Protein AF-A0AAW8EST6-F1 (afdb_monomer_lite)

Sequence (167 aa):
MLELECRTDYVPTSAAAALGLEPVVRHHGAVAEPSEPADPKRVHAEWEGYSSPLRELVMLNALVAFVLELAMLVFVAWWALLLDVPWWARILIAFVLVGGLAVLWGTFASPRARVALPVFGIVVVKVIAFGAGALALWGVGGPVAAGVFAVVAAVSVAITTFVRARA

Organism: NCBI:txid284570

Foldseek 3Di:
DDDDPPPDPDDDPVVVVVPPDDPPPPPPPDPPPDPDPPDPVVCPPPCVPPDPVLVVVLVVLVVLLVVLLVLLLVLLLVLLCPDPDPNVSSVVSNCCLSVVLVVLCCQQVPPPNPDPDDPVVVVVSLLVSLVSSLVSCCSPVNNVVSVVSNVSSVVSSVSVVVVVVVD

InterPro domains:
  IPR021214 Protein of unknown function DUF2568 [PF10823] (63-154)

Secondary structure (DSSP, 8-state):
------------TTTTGGGT-------------------TT----GGGGS-HHHHHHHHHHHHHHHHHHHHHHHHHHHHHHHSSS-HHHHHHHHHHHHHHHHHHHHHHT-TT-SS---HHHHHHHHHHHHHHHHHHHHHHHHHHHHHHHHHHHHHHHHHHHHHHHH-

pLDDT: mean 72.7, std 16.5, range [39.12, 93.38]

Radius of gyration: 32.83 Å; chains: 1; bounding box: 89×36×72 Å

Structure (mmCIF, N/CA/C/O backbone):
data_AF-A0AAW8EST6-F1
#
_entry.id   AF-A0AAW8EST6-F1
#
loop_
_atom_site.group_PDB
_atom_site.id
_atom_site.type_symbol
_atom_site.label_atom_id
_atom_site.label_alt_id
_atom_site.label_comp_id
_atom_site.label_asym_id
_atom_site.label_entity_id
_atom_site.label_seq_id
_atom_site.pdbx_PDB_ins_code
_atom_site.Cartn_x
_atom_site.Cartn_y
_atom_site.Cartn_z
_atom_site.occupancy
_atom_site.B_iso_or_equiv
_atom_site.auth_seq_id
_atom_site.auth_comp_id
_atom_site.auth_asym_id
_atom_site.auth_atom_id
_atom_site.pdbx_PDB_model_num
ATOM 1 N N . MET A 1 1 ? 71.602 -14.963 -5.092 1.00 39.12 1 MET A N 1
ATOM 2 C CA . MET A 1 1 ? 72.717 -14.375 -5.857 1.00 39.12 1 MET A CA 1
ATOM 3 C C . MET A 1 1 ? 72.643 -14.991 -7.246 1.00 39.12 1 MET A C 1
ATOM 5 O O . MET A 1 1 ? 72.808 -16.197 -7.338 1.00 39.12 1 MET A O 1
ATOM 9 N N . LEU A 1 2 ? 72.330 -14.152 -8.242 1.00 40.53 2 LEU A N 1
ATOM 10 C CA . LEU A 1 2 ? 72.505 -14.332 -9.694 1.00 40.53 2 LEU A CA 1
ATOM 11 C C . LEU A 1 2 ? 71.514 -15.230 -10.464 1.00 40.53 2 LEU A C 1
ATOM 13 O O . LEU A 1 2 ? 71.739 -16.414 -10.692 1.00 40.53 2 LEU A O 1
ATOM 17 N N . GLU A 1 3 ? 70.404 -14.577 -10.830 1.00 44.72 3 GLU A N 1
ATOM 18 C CA . GLU A 1 3 ? 69.810 -14.476 -12.178 1.00 44.72 3 GLU A CA 1
ATOM 19 C C . GLU A 1 3 ? 70.530 -15.256 -13.299 1.00 44.72 3 GLU A C 1
ATOM 21 O O . GLU A 1 3 ? 71.707 -15.046 -13.589 1.00 44.72 3 GLU A O 1
ATOM 26 N N . LEU A 1 4 ? 69.775 -16.130 -13.967 1.00 42.91 4 LEU A N 1
ATOM 27 C CA . LEU A 1 4 ? 70.107 -16.694 -15.272 1.00 42.91 4 LEU A CA 1
ATOM 28 C C . LEU A 1 4 ? 69.570 -15.739 -16.348 1.00 42.91 4 LEU A C 1
ATOM 30 O O . LEU A 1 4 ? 68.440 -15.897 -16.809 1.00 42.91 4 LEU A O 1
ATOM 34 N N . GLU A 1 5 ? 70.370 -14.747 -16.744 1.00 51.03 5 GLU A N 1
ATOM 35 C CA . GLU A 1 5 ? 70.084 -13.919 -17.917 1.00 51.03 5 GLU A CA 1
ATOM 36 C C . GLU A 1 5 ? 70.041 -14.788 -19.186 1.00 51.03 5 GLU A C 1
ATOM 38 O O . GLU A 1 5 ? 71.058 -15.241 -19.720 1.00 51.03 5 GLU A O 1
ATOM 43 N N . CYS A 1 6 ? 68.826 -15.006 -19.686 1.00 43.00 6 CYS A N 1
ATOM 44 C CA . CYS A 1 6 ? 68.563 -15.527 -21.016 1.00 43.00 6 CYS A CA 1
ATOM 45 C C . CYS A 1 6 ? 68.964 -14.446 -22.031 1.00 43.00 6 CYS A C 1
ATOM 47 O O . CYS A 1 6 ? 68.243 -13.477 -22.263 1.00 43.00 6 CYS A O 1
ATOM 49 N N . ARG A 1 7 ? 70.170 -14.583 -22.589 1.00 46.28 7 ARG A N 1
ATOM 50 C CA . ARG A 1 7 ? 70.674 -13.757 -23.686 1.00 46.28 7 ARG A CA 1
ATOM 51 C C . ARG A 1 7 ? 69.845 -14.053 -24.938 1.00 46.28 7 ARG A C 1
ATOM 53 O O . ARG A 1 7 ? 70.083 -15.036 -25.629 1.00 46.28 7 ARG A O 1
ATOM 60 N N . THR A 1 8 ? 68.861 -13.205 -25.216 1.00 50.72 8 THR A N 1
ATOM 61 C CA . THR A 1 8 ? 68.165 -13.180 -26.502 1.00 50.72 8 THR A CA 1
ATOM 62 C C . THR A 1 8 ? 69.134 -12.638 -27.546 1.00 50.72 8 THR A C 1
ATOM 64 O O . THR A 1 8 ? 69.442 -11.445 -27.555 1.00 50.72 8 THR A O 1
ATOM 67 N N . ASP A 1 9 ? 69.650 -13.513 -28.405 1.00 45.56 9 ASP A N 1
ATOM 68 C CA . ASP A 1 9 ? 70.466 -13.118 -29.549 1.00 45.56 9 ASP A CA 1
ATOM 69 C C . ASP A 1 9 ? 69.598 -12.316 -30.532 1.00 45.56 9 ASP A C 1
ATOM 71 O O . ASP A 1 9 ? 68.829 -12.854 -31.329 1.00 45.56 9 ASP A O 1
ATOM 75 N N . TYR A 1 10 ? 69.693 -10.991 -30.444 1.00 50.72 10 TYR A N 1
ATOM 76 C CA . TYR A 1 10 ? 69.143 -10.075 -31.432 1.00 50.72 10 TYR A CA 1
ATOM 77 C C . TYR A 1 10 ? 69.982 -10.195 -32.707 1.00 50.72 10 TYR A C 1
ATOM 79 O O . TYR A 1 10 ? 71.092 -9.669 -32.777 1.00 50.72 10 TYR A O 1
ATOM 87 N N . VAL A 1 11 ? 69.471 -10.909 -33.712 1.00 53.75 11 VAL A N 1
ATOM 88 C CA . VAL A 1 11 ? 70.062 -10.937 -35.056 1.00 53.75 11 VAL A CA 1
ATOM 89 C C . VAL A 1 11 ? 69.635 -9.653 -35.777 1.00 53.75 11 VAL A C 1
ATOM 91 O O . VAL A 1 11 ? 68.450 -9.498 -36.075 1.00 53.75 11 VAL A O 1
ATOM 94 N N . PRO A 1 12 ? 70.547 -8.702 -36.054 1.00 47.53 12 PRO A N 1
ATOM 95 C CA . PRO A 1 12 ? 70.176 -7.458 -36.710 1.00 47.53 12 PRO A CA 1
ATOM 96 C C . PRO A 1 12 ? 69.781 -7.708 -38.173 1.00 47.53 12 PRO A C 1
ATOM 98 O O . PRO A 1 12 ? 70.466 -8.402 -38.926 1.00 47.53 12 PRO A O 1
ATOM 101 N N . THR A 1 13 ? 68.680 -7.077 -38.580 1.00 56.34 13 THR A N 1
ATOM 102 C CA . THR A 1 13 ? 68.003 -7.174 -39.887 1.00 56.34 13 THR A CA 1
ATOM 103 C C . THR A 1 13 ? 68.909 -6.927 -41.104 1.00 56.34 13 THR A C 1
ATOM 105 O O . THR A 1 13 ? 68.574 -7.328 -42.217 1.00 56.34 13 THR A O 1
ATOM 108 N N . SER A 1 14 ? 70.083 -6.316 -40.925 1.00 52.00 14 SER A N 1
ATOM 109 C CA . SER A 1 14 ? 71.043 -6.052 -42.003 1.00 52.00 14 SER A CA 1
ATOM 110 C C . SER A 1 14 ? 71.731 -7.309 -42.552 1.00 52.00 14 SER A C 1
ATOM 112 O O . SER A 1 14 ? 72.170 -7.294 -43.700 1.00 52.00 14 SER A O 1
ATOM 114 N N . ALA A 1 15 ? 71.793 -8.405 -41.787 1.00 50.06 15 ALA A N 1
ATOM 115 C CA . ALA A 1 15 ? 72.405 -9.658 -42.242 1.00 50.06 15 ALA A CA 1
ATOM 116 C C . ALA A 1 15 ? 71.480 -10.490 -43.156 1.00 50.06 15 ALA A C 1
ATOM 118 O O . ALA A 1 15 ? 71.961 -11.213 -44.027 1.00 50.06 15 ALA A O 1
ATOM 119 N N . ALA A 1 16 ? 70.156 -10.367 -43.000 1.00 50.31 16 ALA A N 1
ATOM 120 C CA . ALA A 1 16 ? 69.177 -11.150 -43.761 1.00 50.31 16 ALA A CA 1
ATOM 121 C C . ALA A 1 16 ? 69.064 -10.706 -45.233 1.00 50.31 16 ALA A C 1
ATOM 123 O O . ALA A 1 16 ? 68.872 -11.536 -46.118 1.00 50.31 16 ALA A O 1
ATOM 124 N N . ALA A 1 17 ? 69.253 -9.412 -45.514 1.00 53.09 17 ALA A N 1
ATOM 125 C CA . ALA A 1 17 ? 69.153 -8.862 -46.868 1.00 53.09 17 ALA A CA 1
ATOM 126 C C . ALA A 1 17 ? 70.300 -9.303 -47.803 1.00 53.09 17 ALA A C 1
ATOM 128 O O . ALA A 1 17 ? 70.118 -9.349 -49.016 1.00 53.09 17 ALA A O 1
ATOM 129 N N . ALA A 1 18 ? 71.469 -9.664 -47.259 1.00 53.94 18 ALA A N 1
ATOM 130 C CA . ALA A 1 18 ? 72.638 -10.053 -48.053 1.00 53.94 18 ALA A CA 1
ATOM 131 C C . ALA A 1 18 ? 72.542 -11.472 -48.653 1.00 53.94 18 ALA A C 1
ATOM 133 O O . ALA A 1 18 ? 73.296 -11.797 -49.566 1.00 53.94 18 ALA A O 1
ATOM 134 N N . LEU A 1 19 ? 71.629 -12.317 -48.156 1.00 56.19 19 LEU A N 1
ATOM 135 C CA . LEU A 1 19 ? 71.532 -13.735 -48.529 1.00 56.19 19 LEU A CA 1
ATOM 136 C C . LEU A 1 19 ? 70.414 -14.056 -49.534 1.00 56.19 19 LEU A C 1
ATOM 138 O O . LEU A 1 19 ? 70.216 -15.225 -49.852 1.00 56.19 19 LEU A O 1
ATOM 142 N N . GLY A 1 20 ? 69.689 -13.053 -50.048 1.00 52.72 20 GLY A N 1
ATOM 143 C CA . GLY A 1 20 ? 68.684 -13.249 -51.108 1.00 52.72 20 GLY A CA 1
ATOM 144 C C . GLY A 1 20 ? 67.539 -14.207 -50.748 1.00 52.72 20 GLY A C 1
ATOM 145 O O . GLY A 1 20 ? 66.881 -14.745 -51.635 1.00 52.72 20 GLY A O 1
ATOM 146 N N . LEU A 1 21 ? 67.312 -14.451 -49.456 1.00 52.97 21 LEU A N 1
ATOM 147 C CA . LEU A 1 21 ? 66.236 -15.300 -48.963 1.00 52.97 21 LEU A CA 1
ATOM 148 C C . LEU A 1 21 ? 64.968 -14.455 -48.828 1.00 52.97 21 LEU A C 1
ATOM 150 O O . LEU A 1 21 ? 64.819 -13.694 -47.873 1.00 52.97 21 LEU A O 1
ATOM 154 N N . GLU A 1 22 ? 64.060 -14.594 -49.791 1.00 49.31 22 GLU A N 1
ATOM 155 C CA . GLU A 1 22 ? 62.689 -14.092 -49.672 1.00 49.31 22 GLU A CA 1
ATOM 156 C C . GLU A 1 22 ? 62.063 -14.652 -48.379 1.00 49.31 22 GLU A C 1
ATOM 158 O O . GLU A 1 22 ? 62.107 -15.871 -48.154 1.00 49.31 22 GLU A O 1
ATOM 163 N N . PRO A 1 23 ? 61.473 -13.815 -47.507 1.00 49.09 23 PRO A N 1
ATOM 164 C CA . PRO A 1 23 ? 60.772 -14.317 -46.341 1.00 49.09 23 PRO A CA 1
ATOM 165 C C . PRO A 1 23 ? 59.536 -15.078 -46.822 1.00 49.09 23 PRO A C 1
ATOM 167 O O . PRO A 1 23 ? 58.566 -14.491 -47.298 1.00 49.09 23 PRO A O 1
ATOM 170 N N . VAL A 1 24 ? 59.561 -16.405 -46.687 1.00 52.84 24 VAL A N 1
ATOM 171 C CA . VAL A 1 24 ? 58.367 -17.242 -46.824 1.00 52.84 24 VAL A CA 1
ATOM 172 C C . VAL A 1 24 ? 57.376 -16.798 -45.751 1.00 52.84 24 VAL A C 1
ATOM 174 O O . VAL A 1 24 ? 57.449 -17.209 -44.592 1.00 52.84 24 VAL A O 1
ATOM 177 N N . VAL A 1 25 ? 56.440 -15.935 -46.142 1.00 54.75 25 VAL A N 1
ATOM 178 C CA . VAL A 1 25 ? 55.251 -15.616 -45.357 1.00 54.75 25 VAL A CA 1
ATOM 179 C C . VAL A 1 25 ? 54.397 -16.877 -45.352 1.00 54.75 25 VAL A C 1
ATOM 181 O O . VAL A 1 25 ? 53.618 -17.139 -46.268 1.00 54.75 25 VAL A O 1
ATOM 184 N N . ARG A 1 26 ? 54.568 -17.714 -44.326 1.00 48.72 26 ARG A N 1
ATOM 185 C CA . ARG A 1 26 ? 53.593 -18.764 -44.051 1.00 48.72 26 ARG A CA 1
ATOM 186 C C . ARG A 1 26 ? 52.312 -18.080 -43.595 1.00 48.72 26 ARG A C 1
ATOM 188 O O . ARG A 1 26 ? 52.232 -17.601 -42.467 1.00 48.72 26 ARG A O 1
ATOM 195 N N . HIS A 1 27 ? 51.296 -18.083 -44.450 1.00 42.62 27 HIS A N 1
ATOM 196 C CA . HIS A 1 27 ? 49.922 -17.933 -43.995 1.00 42.62 27 HIS A CA 1
ATOM 197 C C . HIS A 1 27 ? 49.600 -19.132 -43.099 1.00 42.62 27 HIS A C 1
ATOM 199 O O . HIS A 1 27 ? 49.233 -20.206 -43.575 1.00 42.62 27 HIS A O 1
ATOM 205 N N . HIS A 1 28 ? 49.808 -18.970 -41.791 1.00 49.91 28 HIS A N 1
ATOM 206 C CA . HIS A 1 28 ? 49.235 -19.867 -40.804 1.00 49.91 28 HIS A CA 1
ATOM 207 C C . HIS A 1 28 ? 47.720 -19.807 -40.982 1.00 49.91 28 HIS A C 1
ATOM 209 O O . HIS A 1 28 ? 47.095 -18.778 -40.734 1.00 49.91 28 HIS A O 1
ATOM 215 N N . GLY A 1 29 ? 47.159 -20.898 -41.508 1.00 43.12 29 GLY A N 1
ATOM 216 C CA . GLY A 1 29 ? 45.722 -21.085 -41.598 1.00 43.12 29 GLY A CA 1
ATOM 217 C C . GLY A 1 29 ? 45.087 -20.809 -40.243 1.00 43.12 29 GLY A C 1
ATOM 218 O O . GLY A 1 29 ? 45.671 -21.134 -39.209 1.00 43.12 29 GLY A O 1
ATOM 219 N N . ALA A 1 30 ? 43.917 -20.176 -40.280 1.00 49.44 30 ALA A N 1
ATOM 220 C CA . ALA A 1 30 ? 43.100 -19.862 -39.124 1.00 49.44 30 ALA A CA 1
ATOM 221 C C . ALA A 1 30 ? 42.835 -21.132 -38.302 1.00 49.44 30 ALA A C 1
ATOM 223 O O . ALA A 1 30 ? 41.900 -21.890 -38.558 1.00 49.44 30 ALA A O 1
ATOM 224 N N . VAL A 1 31 ? 43.690 -21.367 -37.313 1.00 51.59 31 VAL A N 1
ATOM 225 C CA . VAL A 1 31 ? 43.344 -22.163 -36.150 1.00 51.59 31 VAL A CA 1
ATOM 226 C C . VAL A 1 31 ? 42.329 -21.302 -35.418 1.00 51.59 31 VAL A C 1
ATOM 228 O O . VAL A 1 31 ? 42.655 -20.190 -35.011 1.00 51.59 31 VAL A O 1
ATOM 231 N N . ALA A 1 32 ? 41.085 -21.771 -35.335 1.00 53.66 32 ALA A N 1
ATOM 232 C CA . ALA A 1 32 ? 40.104 -21.178 -34.442 1.00 53.66 32 ALA A CA 1
ATOM 233 C C . ALA A 1 32 ? 40.741 -21.129 -33.050 1.00 53.66 32 ALA A C 1
ATOM 235 O O . ALA A 1 32 ? 41.006 -22.178 -32.456 1.00 53.66 32 ALA A O 1
ATOM 236 N N . GLU A 1 33 ? 41.072 -19.925 -32.585 1.00 56.91 33 GLU A N 1
ATOM 237 C CA . GLU A 1 33 ? 41.585 -19.743 -31.238 1.00 56.91 33 GLU A CA 1
ATOM 238 C C . GLU A 1 33 ? 40.571 -20.355 -30.262 1.00 56.91 33 GLU A C 1
ATOM 240 O O . GLU A 1 33 ? 39.366 -20.101 -30.389 1.00 56.91 33 GLU A O 1
ATOM 245 N N . PRO A 1 34 ? 41.009 -21.185 -29.300 1.00 54.88 34 PRO A N 1
ATOM 246 C CA . PRO A 1 34 ? 40.173 -21.524 -28.164 1.00 54.88 34 PRO A CA 1
ATOM 247 C C . PRO A 1 34 ? 39.736 -20.207 -27.529 1.00 54.88 34 PRO A C 1
ATOM 249 O O . PRO A 1 34 ? 40.591 -19.391 -27.194 1.00 54.88 34 PRO A O 1
ATOM 252 N N . SER A 1 35 ? 38.424 -19.997 -27.409 1.00 61.50 35 SER A N 1
ATOM 253 C CA . SER A 1 35 ? 37.829 -18.832 -26.755 1.00 61.50 35 SER A CA 1
ATOM 254 C C . SER A 1 35 ? 38.618 -18.490 -25.493 1.00 61.50 35 SER A C 1
ATOM 256 O O . SER A 1 35 ? 38.621 -19.282 -24.544 1.00 61.50 35 SER A O 1
ATOM 258 N N . GLU A 1 36 ? 39.316 -17.354 -25.525 1.00 66.88 36 GLU A N 1
ATOM 259 C CA . GLU A 1 36 ? 40.089 -16.806 -24.414 1.00 66.88 36 GLU A CA 1
ATOM 260 C C . GLU A 1 36 ? 39.255 -16.952 -23.128 1.00 66.88 36 GLU A C 1
ATOM 262 O O . GLU A 1 36 ? 38.081 -16.557 -23.129 1.00 66.88 36 GLU A O 1
ATOM 267 N N . PRO A 1 37 ? 39.770 -17.597 -22.061 1.00 61.19 37 PRO A N 1
ATOM 268 C CA . PRO A 1 37 ? 38.996 -17.785 -20.844 1.00 61.19 37 PRO A CA 1
ATOM 269 C C . PRO A 1 37 ? 38.595 -16.403 -20.343 1.00 61.19 37 PRO A C 1
ATOM 271 O O . PRO A 1 37 ? 39.469 -15.577 -20.086 1.00 61.19 37 PRO A O 1
ATOM 274 N N . ALA A 1 38 ? 37.280 -16.164 -20.278 1.00 61.97 38 ALA A N 1
ATOM 275 C CA . ALA A 1 38 ? 36.681 -14.891 -19.904 1.00 61.97 38 ALA A CA 1
ATOM 276 C C . ALA A 1 38 ? 37.474 -14.260 -18.757 1.00 61.97 38 ALA A C 1
ATOM 278 O O . ALA A 1 38 ? 37.492 -14.791 -17.645 1.00 61.97 38 ALA A O 1
ATOM 279 N N . ASP A 1 39 ? 38.179 -13.170 -19.062 1.00 62.56 39 ASP A N 1
ATOM 280 C CA . ASP A 1 39 ? 38.976 -12.450 -18.083 1.00 62.56 39 ASP A CA 1
ATOM 281 C C . ASP A 1 39 ? 38.055 -12.097 -16.899 1.00 62.56 39 ASP A C 1
ATOM 283 O O . ASP A 1 39 ? 37.067 -11.382 -17.087 1.00 62.56 39 ASP A O 1
ATOM 287 N N . PRO A 1 40 ? 38.325 -12.599 -15.679 1.00 58.28 40 PRO A N 1
ATOM 288 C CA . PRO A 1 40 ? 37.447 -12.397 -14.529 1.00 58.28 40 PRO A CA 1
ATOM 289 C C . PRO A 1 40 ? 37.343 -10.921 -14.120 1.00 58.28 40 PRO A C 1
ATOM 291 O O . PRO A 1 40 ? 36.462 -10.568 -13.339 1.00 58.28 40 PRO A O 1
ATOM 294 N N . LYS A 1 41 ? 38.217 -10.050 -14.646 1.00 55.00 41 LYS A N 1
ATOM 295 C CA . LYS A 1 41 ? 38.140 -8.593 -14.490 1.00 55.00 41 LYS A CA 1
ATOM 296 C C . LYS A 1 41 ? 37.336 -7.910 -15.598 1.00 55.00 41 LYS A C 1
ATOM 298 O O . LYS A 1 41 ? 36.851 -6.808 -15.378 1.00 55.00 41 LYS A O 1
ATOM 303 N N . ARG A 1 42 ? 37.097 -8.589 -16.725 1.00 52.25 42 ARG A N 1
ATOM 304 C CA . ARG A 1 42 ? 36.165 -8.183 -17.790 1.00 52.25 42 ARG A CA 1
ATOM 305 C C . ARG A 1 42 ? 34.702 -8.516 -17.484 1.00 52.25 42 ARG A C 1
ATOM 307 O O . ARG A 1 42 ? 33.861 -8.453 -18.373 1.00 52.25 42 ARG A O 1
ATOM 314 N N . VAL A 1 43 ? 34.354 -8.703 -16.210 1.00 54.91 43 VAL A N 1
ATOM 315 C CA . VAL A 1 43 ? 33.042 -8.268 -15.703 1.00 54.91 43 VAL A CA 1
ATOM 316 C C . VAL A 1 43 ? 33.107 -6.752 -15.486 1.00 54.91 43 VAL A C 1
ATOM 318 O O . VAL A 1 43 ? 32.822 -6.248 -14.400 1.00 54.91 43 VAL A O 1
ATOM 321 N N . HIS A 1 44 ? 33.525 -6.008 -16.516 1.00 56.72 44 HIS A N 1
ATOM 322 C CA . HIS A 1 44 ? 33.157 -4.607 -16.614 1.00 56.72 44 HIS A CA 1
ATOM 323 C C . HIS A 1 44 ? 31.652 -4.636 -16.745 1.00 56.72 44 HIS A C 1
ATOM 325 O O . HIS A 1 44 ? 31.091 -5.026 -17.767 1.00 56.72 44 HIS A O 1
ATOM 331 N N . ALA A 1 45 ? 31.041 -4.435 -15.587 1.00 59.44 45 ALA A N 1
ATOM 332 C CA . ALA A 1 45 ? 29.628 -4.432 -15.363 1.00 59.44 45 ALA A CA 1
ATOM 333 C C . ALA A 1 45 ? 28.970 -3.720 -16.542 1.00 59.44 45 ALA A C 1
ATOM 335 O O . ALA A 1 45 ? 29.207 -2.540 -16.754 1.00 59.44 45 ALA A O 1
ATOM 336 N N . GLU A 1 46 ? 28.115 -4.423 -17.273 1.00 56.25 46 GLU A N 1
ATOM 337 C CA . GLU A 1 46 ? 27.197 -3.871 -18.278 1.00 56.25 46 GLU A CA 1
ATOM 338 C C . GLU A 1 46 ? 26.497 -2.574 -17.790 1.00 56.25 46 GLU A C 1
ATOM 340 O O . GLU A 1 46 ? 26.128 -1.697 -18.568 1.00 56.25 46 GLU A O 1
ATOM 345 N N . TRP A 1 47 ? 26.423 -2.406 -16.465 1.00 53.66 47 TRP A N 1
ATOM 346 C CA . TRP A 1 47 ? 26.025 -1.217 -15.714 1.00 53.66 47 TRP A CA 1
ATOM 347 C C . TRP A 1 47 ? 26.888 0.048 -15.901 1.00 53.66 47 TRP A C 1
ATOM 349 O O . TRP A 1 47 ? 26.417 1.122 -15.537 1.00 53.66 47 TRP A O 1
ATOM 359 N N . GLU A 1 48 ? 28.104 -0.026 -16.453 1.00 60.22 48 GLU A N 1
ATOM 360 C CA . GLU A 1 48 ? 28.953 1.140 -16.772 1.00 60.22 48 GLU A CA 1
ATOM 361 C C . GLU A 1 48 ? 28.314 2.034 -17.857 1.00 60.22 48 GLU A C 1
ATOM 363 O O . GLU A 1 48 ? 28.631 3.219 -17.947 1.00 60.22 48 GLU A O 1
ATOM 368 N N . GLY A 1 49 ? 27.353 1.501 -18.628 1.00 57.88 49 GLY A N 1
ATOM 369 C CA . GLY A 1 49 ? 26.547 2.258 -19.592 1.00 57.88 49 GLY A CA 1
ATOM 370 C C . GLY A 1 49 ? 25.299 2.943 -19.013 1.00 57.88 49 GLY A C 1
ATOM 371 O O . GLY A 1 49 ? 24.666 3.739 -19.709 1.00 57.88 49 GLY A O 1
ATOM 372 N N . TYR A 1 50 ? 24.920 2.667 -17.757 1.00 61.25 50 TYR A N 1
ATOM 373 C CA . TYR A 1 50 ? 23.766 3.309 -17.124 1.00 61.25 50 TYR A CA 1
ATOM 374 C C . TYR A 1 50 ? 24.200 4.627 -16.480 1.00 61.25 50 TYR A C 1
ATOM 376 O O . TYR A 1 50 ? 25.082 4.656 -15.624 1.00 61.25 50 TYR A O 1
ATOM 384 N N . SER A 1 51 ? 23.582 5.740 -16.876 1.00 66.69 51 SER A N 1
ATOM 385 C CA . SER A 1 51 ? 23.940 7.049 -16.332 1.00 66.69 51 SER A CA 1
ATOM 386 C C . SER A 1 51 ? 23.699 7.087 -14.813 1.00 66.69 51 SER A C 1
ATOM 388 O O . SER A 1 51 ? 22.612 6.755 -14.332 1.00 66.69 51 SER A O 1
ATOM 390 N N . SER A 1 52 ? 24.708 7.519 -14.044 1.00 72.44 52 SER A N 1
ATOM 391 C CA . SER A 1 52 ? 24.632 7.737 -12.587 1.00 72.44 52 SER A CA 1
ATOM 392 C C . SER A 1 52 ? 23.313 8.366 -12.101 1.00 72.44 52 SER A C 1
ATOM 394 O O . SER A 1 52 ? 22.741 7.833 -11.147 1.00 72.44 52 SER A O 1
ATOM 396 N N . PRO A 1 53 ? 22.747 9.402 -12.765 1.00 78.12 53 PRO A N 1
ATOM 397 C CA . PRO A 1 53 ? 21.471 9.980 -12.338 1.00 78.12 53 PRO A CA 1
ATOM 398 C C . PRO A 1 53 ? 20.287 9.005 -12.394 1.00 78.12 53 PRO A C 1
ATOM 400 O O . PRO A 1 53 ? 19.449 9.008 -11.495 1.00 78.12 53 PRO A O 1
ATOM 403 N N . LEU A 1 54 ? 20.194 8.133 -13.404 1.00 77.94 54 LEU A N 1
ATOM 404 C CA . LEU A 1 54 ? 19.101 7.161 -13.471 1.00 77.94 54 LEU A CA 1
ATOM 405 C C . LEU A 1 54 ? 19.219 6.107 -12.360 1.00 77.94 54 LEU A C 1
ATOM 407 O O . LEU A 1 54 ? 18.202 5.625 -11.857 1.00 77.94 54 LEU A O 1
ATOM 411 N N . ARG A 1 55 ? 20.444 5.740 -11.960 1.00 79.75 55 ARG A N 1
ATOM 412 C CA . ARG A 1 55 ? 20.683 4.758 -10.889 1.00 79.75 55 ARG A CA 1
ATOM 413 C C . ARG A 1 55 ? 20.213 5.292 -9.542 1.00 79.75 55 ARG A C 1
ATOM 415 O O . ARG A 1 55 ? 19.531 4.584 -8.802 1.00 79.75 55 ARG A O 1
ATOM 422 N N . GLU A 1 56 ? 20.541 6.546 -9.256 1.00 85.50 56 GLU A N 1
ATOM 423 C CA . GLU A 1 56 ? 20.123 7.242 -8.038 1.00 85.50 56 GLU A CA 1
ATOM 424 C C . GLU A 1 56 ? 18.600 7.376 -7.960 1.00 85.50 56 GLU A C 1
ATOM 426 O O . GLU A 1 56 ? 18.009 7.052 -6.929 1.00 85.50 56 GLU A O 1
ATOM 431 N N . LEU A 1 57 ? 17.947 7.754 -9.066 1.00 86.12 57 LEU A N 1
ATOM 432 C CA . LEU A 1 57 ? 16.486 7.847 -9.142 1.00 86.12 57 LEU A CA 1
ATOM 433 C C . LEU A 1 57 ? 15.800 6.503 -8.874 1.00 86.12 57 LEU A C 1
ATOM 435 O O . LEU A 1 57 ? 14.826 6.450 -8.124 1.00 86.12 57 LEU A O 1
ATOM 439 N N . VAL A 1 58 ? 16.305 5.410 -9.455 1.00 83.38 58 VAL A N 1
ATOM 440 C CA . VAL A 1 58 ? 15.752 4.064 -9.235 1.00 83.38 58 VAL A CA 1
ATOM 441 C C . VAL A 1 58 ? 15.918 3.631 -7.780 1.00 83.38 58 VAL A C 1
ATOM 443 O O . VAL A 1 58 ? 14.964 3.124 -7.191 1.00 83.38 58 VAL A O 1
ATOM 446 N N . MET A 1 59 ? 17.089 3.858 -7.178 1.00 84.69 59 MET A N 1
ATOM 447 C CA . MET A 1 59 ? 17.326 3.539 -5.766 1.00 84.69 59 MET A CA 1
ATOM 448 C C . MET A 1 59 ? 16.426 4.357 -4.835 1.00 84.69 59 MET A C 1
ATOM 450 O O . MET A 1 59 ? 15.818 3.797 -3.922 1.00 84.69 59 MET A O 1
ATOM 454 N N . LEU A 1 60 ? 16.295 5.663 -5.081 1.00 87.56 60 LEU A N 1
ATOM 455 C CA . LEU A 1 60 ? 15.431 6.532 -4.288 1.00 87.56 60 LEU A CA 1
ATOM 456 C C . LEU A 1 60 ? 13.963 6.122 -4.423 1.00 87.56 60 LEU A C 1
ATOM 458 O O . LEU A 1 60 ? 13.256 6.018 -3.424 1.00 87.56 60 LEU A O 1
ATOM 462 N N . ASN A 1 61 ? 13.508 5.828 -5.641 1.00 89.31 61 ASN A N 1
ATOM 463 C CA . ASN A 1 61 ? 12.147 5.365 -5.864 1.00 89.31 61 ASN A CA 1
ATOM 464 C C . ASN A 1 61 ? 11.881 4.009 -5.196 1.00 89.31 61 ASN A C 1
ATOM 466 O O . ASN A 1 61 ? 10.801 3.810 -4.649 1.00 89.31 61 ASN A O 1
ATOM 470 N N . ALA A 1 62 ? 12.853 3.094 -5.194 1.00 86.06 62 ALA A N 1
ATOM 471 C CA . ALA A 1 62 ? 12.734 1.826 -4.482 1.00 86.06 62 ALA A CA 1
ATOM 472 C C . ALA A 1 62 ? 12.588 2.037 -2.966 1.00 86.06 62 ALA A C 1
ATOM 474 O O . ALA A 1 62 ? 11.748 1.395 -2.338 1.00 86.06 62 ALA A O 1
ATOM 475 N N . LEU A 1 63 ? 13.343 2.978 -2.388 1.00 87.31 63 LEU A N 1
ATOM 476 C CA . LEU A 1 63 ? 13.198 3.350 -0.981 1.00 87.31 63 LEU A CA 1
ATOM 477 C C . LEU A 1 63 ? 11.814 3.951 -0.694 1.00 87.31 63 LEU A C 1
ATOM 479 O O . LEU A 1 63 ? 11.161 3.554 0.267 1.00 87.31 63 LEU A O 1
ATOM 483 N N . VAL A 1 64 ? 11.341 4.869 -1.541 1.00 86.94 64 VAL A N 1
ATOM 484 C CA . VAL A 1 64 ? 10.002 5.471 -1.419 1.00 86.94 64 VAL A CA 1
ATOM 485 C C . VAL A 1 64 ? 8.912 4.403 -1.514 1.00 86.94 64 VAL A C 1
ATOM 487 O O . VAL A 1 64 ? 8.008 4.379 -0.680 1.00 86.94 64 VAL A O 1
ATOM 490 N N . ALA A 1 65 ? 9.015 3.490 -2.481 1.00 87.00 65 ALA A N 1
ATOM 491 C CA . ALA A 1 65 ? 8.085 2.378 -2.643 1.00 87.00 65 ALA A CA 1
ATOM 492 C C . ALA A 1 65 ? 8.037 1.501 -1.385 1.00 87.00 65 ALA A C 1
ATOM 494 O O . ALA A 1 65 ? 6.951 1.168 -0.919 1.00 87.00 65 ALA A O 1
ATOM 495 N N . PHE A 1 66 ? 9.196 1.190 -0.805 1.00 84.94 66 PHE A N 1
ATOM 496 C CA . PHE A 1 66 ? 9.287 0.408 0.424 1.00 84.94 66 PHE A CA 1
ATOM 497 C C . PHE A 1 66 ? 8.641 1.120 1.621 1.00 84.94 66 PHE A C 1
ATOM 499 O O . PHE A 1 66 ? 7.880 0.520 2.378 1.00 84.94 66 PHE A O 1
ATOM 506 N 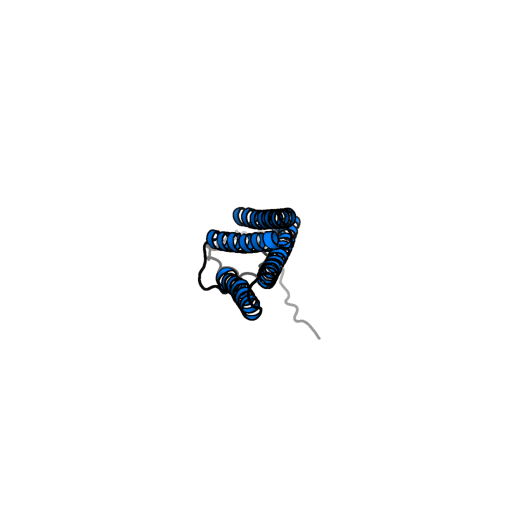N . VAL A 1 67 ? 8.887 2.424 1.779 1.00 89.38 67 VAL A N 1
ATOM 507 C CA . VAL A 1 67 ? 8.255 3.224 2.841 1.00 89.38 67 VAL A CA 1
ATOM 508 C C . VAL A 1 67 ? 6.737 3.260 2.673 1.00 89.38 67 VAL A C 1
ATOM 510 O O . VAL A 1 67 ? 6.014 3.106 3.655 1.00 89.38 67 VAL A O 1
ATOM 513 N N . LEU A 1 68 ? 6.237 3.414 1.444 1.00 88.62 68 LEU A N 1
ATOM 514 C CA . LEU A 1 68 ? 4.803 3.361 1.159 1.00 88.62 68 LEU A CA 1
ATOM 515 C C . LEU A 1 68 ? 4.195 1.996 1.495 1.00 88.62 68 LEU A C 1
ATOM 517 O O . LEU A 1 68 ? 3.078 1.938 2.003 1.00 88.62 68 LEU A O 1
ATOM 521 N N . GLU A 1 69 ? 4.910 0.904 1.227 1.00 87.50 69 GLU A N 1
ATOM 522 C CA . GLU A 1 69 ? 4.468 -0.456 1.556 1.00 87.50 69 GLU A CA 1
ATOM 523 C C . GLU A 1 69 ? 4.390 -0.674 3.071 1.00 87.50 69 GLU A C 1
ATOM 525 O O . GLU A 1 69 ? 3.415 -1.242 3.562 1.00 87.50 69 GLU A O 1
ATOM 530 N N . LEU A 1 70 ? 5.358 -0.163 3.838 1.00 87.12 70 LEU A N 1
ATOM 531 C CA . LEU A 1 70 ? 5.290 -0.19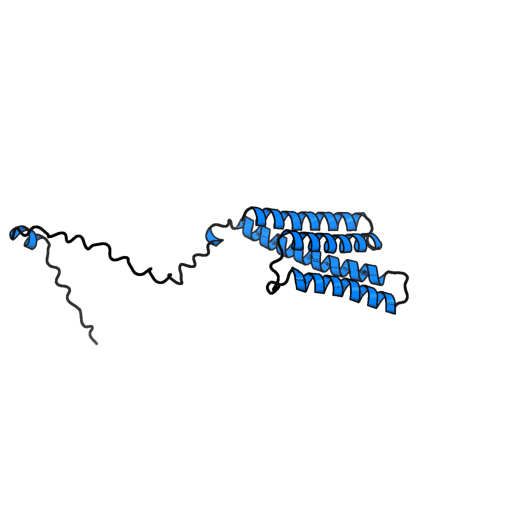2 5.301 1.00 87.12 70 LEU A CA 1
ATOM 532 C C . LEU A 1 70 ? 4.157 0.688 5.838 1.00 87.12 70 LEU A C 1
ATOM 534 O O . LEU A 1 70 ? 3.385 0.250 6.691 1.00 87.12 70 LEU A O 1
ATOM 538 N N . ALA A 1 71 ? 4.024 1.911 5.321 1.00 86.94 71 ALA A N 1
ATOM 539 C CA . ALA A 1 71 ? 2.972 2.841 5.717 1.00 86.94 71 ALA A CA 1
ATOM 540 C C . ALA A 1 71 ? 1.578 2.249 5.467 1.00 86.94 71 ALA A C 1
ATOM 542 O O . ALA A 1 71 ? 0.711 2.317 6.333 1.00 86.94 71 ALA A O 1
ATOM 543 N N . MET A 1 72 ? 1.388 1.584 4.326 1.00 87.94 72 MET A N 1
ATOM 544 C CA . MET A 1 72 ? 0.166 0.855 3.995 1.00 87.94 72 MET A CA 1
ATOM 545 C C . MET A 1 72 ? -0.200 -0.176 5.069 1.00 87.94 72 MET A C 1
ATOM 547 O O . MET A 1 72 ? -1.341 -0.192 5.525 1.00 87.94 72 MET A O 1
ATOM 551 N N . LEU A 1 73 ? 0.746 -1.027 5.487 1.00 88.44 73 LEU A N 1
ATOM 552 C CA . LEU A 1 73 ? 0.493 -2.041 6.519 1.00 88.44 73 LEU A CA 1
ATOM 553 C C . LEU A 1 73 ? 0.080 -1.397 7.844 1.00 88.44 73 LEU A C 1
ATOM 555 O O . LEU A 1 73 ? -0.855 -1.867 8.493 1.00 88.44 73 LEU A O 1
ATOM 559 N N . VAL A 1 74 ? 0.738 -0.294 8.212 1.00 89.31 74 VAL A N 1
ATOM 560 C CA . VAL A 1 74 ? 0.390 0.488 9.402 1.00 89.31 74 VAL A CA 1
ATOM 561 C C . VAL A 1 74 ? -1.026 1.047 9.287 1.00 89.31 74 VAL A C 1
ATOM 563 O O . VAL A 1 74 ? -1.801 0.896 10.225 1.00 89.31 74 VAL A O 1
ATOM 566 N N . PHE A 1 75 ? -1.402 1.635 8.149 1.00 88.19 75 PHE A N 1
ATOM 567 C CA . PHE A 1 75 ? -2.741 2.201 7.954 1.00 88.19 75 PHE A CA 1
ATOM 568 C C . PHE A 1 75 ? -3.831 1.136 8.025 1.00 88.19 75 PHE A C 1
ATOM 570 O O . PHE A 1 75 ? -4.842 1.347 8.691 1.00 88.19 75 PHE A O 1
ATOM 577 N N . VAL A 1 76 ? -3.611 -0.022 7.400 1.00 88.19 76 VAL A N 1
ATOM 578 C CA . VAL A 1 76 ? -4.545 -1.154 7.444 1.00 88.19 76 VAL A CA 1
ATOM 579 C C . VAL A 1 76 ? -4.712 -1.678 8.871 1.00 88.19 76 VAL A C 1
ATOM 581 O O . VAL A 1 76 ? -5.843 -1.860 9.324 1.00 88.19 76 VAL A O 1
ATOM 584 N N . ALA A 1 77 ? -3.613 -1.875 9.605 1.00 88.88 77 ALA A N 1
ATOM 585 C CA . ALA A 1 77 ? -3.664 -2.301 11.002 1.00 88.88 77 ALA A CA 1
ATOM 586 C C . ALA A 1 77 ? -4.382 -1.267 11.881 1.00 88.88 77 ALA A C 1
ATOM 588 O O . ALA A 1 77 ? -5.251 -1.613 12.676 1.00 88.88 77 ALA A O 1
ATOM 589 N N . TRP A 1 78 ? -4.046 0.010 11.706 1.00 90.31 78 TRP A N 1
ATOM 590 C CA . TRP A 1 78 ? -4.612 1.119 12.463 1.00 90.31 78 TRP A CA 1
ATOM 591 C C . TRP A 1 78 ? -6.120 1.260 12.233 1.00 90.31 78 TRP A C 1
ATOM 593 O O . TRP A 1 78 ? -6.884 1.351 13.192 1.00 90.31 78 TRP A O 1
ATOM 603 N N . TRP A 1 79 ? -6.567 1.184 10.976 1.00 91.81 79 TRP A N 1
ATOM 604 C CA . TRP A 1 79 ? -7.988 1.179 10.630 1.00 91.81 79 TRP A CA 1
ATOM 605 C C . TRP A 1 79 ? -8.720 -0.026 11.232 1.00 91.81 79 TRP A C 1
ATOM 607 O O . TRP A 1 79 ? -9.777 0.144 11.836 1.00 91.81 79 TRP A O 1
ATOM 617 N N . ALA A 1 80 ? -8.138 -1.229 11.160 1.00 87.88 80 ALA A N 1
ATOM 618 C CA . ALA A 1 80 ? -8.731 -2.432 11.748 1.00 87.88 80 ALA A CA 1
ATOM 619 C C . ALA A 1 80 ? -8.904 -2.334 13.276 1.00 87.88 80 ALA A C 1
ATOM 621 O O . ALA A 1 80 ? -9.895 -2.819 13.823 1.00 87.88 80 ALA A O 1
ATOM 622 N N . LEU A 1 81 ? -7.969 -1.678 13.972 1.00 88.75 81 LEU A N 1
ATOM 623 C CA . LEU A 1 81 ? -8.039 -1.456 15.421 1.00 88.75 81 LEU A CA 1
ATOM 624 C C . LEU A 1 81 ? -9.068 -0.390 15.833 1.00 88.75 81 LEU A C 1
ATOM 626 O O . LEU A 1 81 ? -9.505 -0.377 16.988 1.00 88.75 81 LEU A O 1
ATOM 630 N N . LEU A 1 82 ? -9.478 0.475 14.904 1.00 89.69 82 LEU A N 1
ATOM 631 C CA . LEU A 1 82 ? -10.497 1.505 15.119 1.00 89.69 82 LEU A CA 1
ATOM 632 C C . LEU A 1 82 ? -11.925 1.031 14.827 1.00 89.69 82 LEU A C 1
ATOM 634 O O . LEU A 1 82 ? -12.871 1.741 15.160 1.00 89.69 82 LEU A O 1
ATOM 638 N N . LEU A 1 83 ? -12.098 -0.155 14.240 1.00 88.38 83 LEU A N 1
ATOM 639 C CA . LEU A 1 83 ? -13.418 -0.722 13.963 1.00 88.38 83 LEU A CA 1
ATOM 640 C C . LEU A 1 83 ? -14.244 -0.894 15.244 1.00 88.38 83 LEU A C 1
ATOM 642 O O . LEU A 1 83 ? -13.741 -1.381 16.259 1.00 88.38 83 LEU A O 1
ATOM 646 N N . ASP A 1 84 ? -15.540 -0.584 15.171 1.00 88.62 84 ASP A N 1
ATOM 647 C CA . ASP A 1 84 ? -16.481 -0.733 16.288 1.00 88.62 84 ASP A CA 1
ATOM 648 C C . ASP A 1 84 ? -16.979 -2.182 16.443 1.00 88.62 84 ASP A C 1
ATOM 650 O O . ASP A 1 84 ? -18.152 -2.517 16.315 1.00 88.62 84 ASP A O 1
ATOM 654 N N . VAL A 1 85 ? -16.026 -3.085 16.649 1.00 91.00 85 VAL A N 1
ATOM 655 C CA . VAL A 1 85 ? -16.231 -4.522 16.871 1.00 91.00 85 VAL A CA 1
ATOM 656 C C . VAL A 1 85 ? -15.589 -4.910 18.208 1.00 91.00 85 VAL A C 1
ATOM 658 O O . VAL A 1 85 ? -14.783 -4.135 18.737 1.00 91.00 85 VAL A O 1
ATOM 661 N N . PRO A 1 86 ? -15.904 -6.069 18.812 1.00 92.56 86 PRO A N 1
ATOM 662 C CA . PRO A 1 86 ? -15.266 -6.460 20.066 1.00 92.56 86 PRO A CA 1
ATOM 663 C C . PRO A 1 86 ? -13.740 -6.564 19.919 1.00 92.56 86 PRO A C 1
ATOM 665 O O . PRO A 1 86 ? -13.223 -6.915 18.859 1.00 92.56 86 PRO A O 1
ATOM 668 N N . TRP A 1 87 ? -13.007 -6.268 20.997 1.00 91.00 87 TRP A N 1
ATOM 669 C CA . TRP A 1 87 ? -11.545 -6.103 20.980 1.00 91.00 87 TRP A CA 1
ATOM 670 C C . TRP A 1 87 ? -10.786 -7.294 20.367 1.00 91.00 87 TRP A C 1
ATOM 672 O O . TRP A 1 87 ? -9.832 -7.101 19.617 1.00 91.00 87 TRP A O 1
ATOM 682 N N . TRP A 1 88 ? -11.238 -8.524 20.629 1.00 92.44 88 TRP A N 1
ATOM 683 C CA . TRP A 1 88 ? -10.633 -9.741 20.086 1.00 92.44 88 TRP A CA 1
ATOM 684 C C . TRP A 1 88 ? -10.805 -9.826 18.564 1.00 92.44 88 TRP A C 1
ATOM 686 O O . TRP A 1 88 ? -9.878 -10.216 17.857 1.00 92.44 88 TRP A O 1
ATOM 696 N N . ALA A 1 89 ? -11.958 -9.393 18.043 1.00 90.19 89 ALA A N 1
ATOM 697 C CA . ALA A 1 89 ? -12.224 -9.359 16.611 1.00 90.19 89 ALA A CA 1
ATOM 698 C C . ALA A 1 89 ? -11.354 -8.306 15.912 1.00 90.19 89 ALA A C 1
ATOM 700 O O . ALA A 1 89 ? -10.841 -8.580 14.832 1.00 90.19 89 ALA A O 1
ATOM 701 N N . ARG A 1 90 ? -11.104 -7.149 16.544 1.00 90.12 90 ARG A N 1
ATOM 702 C CA . ARG A 1 90 ? -10.189 -6.118 16.009 1.00 90.12 90 ARG A CA 1
ATOM 703 C C . ARG A 1 90 ? -8.790 -6.676 15.771 1.00 90.12 90 ARG A C 1
ATOM 705 O O . ARG A 1 90 ? -8.224 -6.492 14.697 1.00 90.12 90 ARG A O 1
ATOM 712 N N . ILE A 1 91 ? -8.257 -7.396 16.761 1.00 91.44 91 ILE A N 1
ATOM 713 C CA . ILE A 1 91 ? -6.930 -8.016 16.672 1.00 91.44 91 ILE A CA 1
ATOM 714 C C . ILE A 1 91 ? -6.912 -9.072 15.569 1.00 91.44 91 ILE A C 1
ATOM 716 O O . ILE A 1 91 ? -6.001 -9.061 14.748 1.00 91.44 91 ILE A O 1
ATOM 720 N N . LEU A 1 92 ? -7.923 -9.946 15.508 1.00 93.38 92 LEU A N 1
ATOM 721 C CA . LEU A 1 92 ? -8.013 -10.963 14.457 1.00 93.38 92 LEU A CA 1
ATOM 722 C C . LEU A 1 92 ? -8.082 -10.340 13.058 1.00 93.38 92 LEU A C 1
ATOM 724 O O . LEU A 1 92 ? -7.349 -10.772 12.174 1.00 93.38 92 LEU A O 1
ATOM 728 N N . ILE A 1 93 ? -8.903 -9.307 12.857 1.00 90.00 93 ILE A N 1
ATOM 729 C CA . ILE A 1 93 ? -9.019 -8.604 11.571 1.00 90.00 93 ILE A CA 1
ATOM 730 C C . ILE A 1 93 ? -7.684 -7.959 11.195 1.00 90.00 93 ILE A C 1
ATOM 732 O O . ILE A 1 93 ? -7.224 -8.137 10.068 1.00 90.00 93 ILE A O 1
ATOM 736 N N . ALA A 1 94 ? -7.030 -7.266 12.131 1.00 89.50 94 ALA A N 1
ATOM 737 C CA . ALA A 1 94 ? -5.718 -6.672 11.892 1.00 89.50 94 ALA A CA 1
ATOM 738 C C . ALA A 1 94 ? -4.690 -7.742 11.493 1.00 89.50 94 ALA A C 1
ATOM 740 O O . ALA A 1 94 ? -3.977 -7.572 10.506 1.00 89.50 94 ALA A O 1
ATOM 741 N N . PHE A 1 95 ? -4.660 -8.875 12.199 1.00 92.25 95 PHE A N 1
ATOM 742 C CA . PHE A 1 95 ? -3.735 -9.971 11.914 1.00 92.25 95 PHE A CA 1
ATOM 743 C C . PHE A 1 95 ? -4.001 -10.623 10.555 1.00 92.25 95 PHE A C 1
ATOM 745 O O . PHE A 1 95 ? -3.062 -10.906 9.817 1.00 92.25 95 PHE A O 1
ATOM 752 N N . VAL A 1 96 ? -5.271 -10.834 10.199 1.00 90.94 96 VAL A N 1
ATOM 753 C CA . VAL A 1 96 ? -5.669 -11.420 8.912 1.00 90.94 96 VAL A CA 1
ATOM 754 C C . VAL A 1 96 ? -5.356 -10.473 7.758 1.00 90.94 96 VAL A C 1
ATOM 756 O O . VAL A 1 96 ? -4.817 -10.918 6.749 1.00 90.94 96 VAL A O 1
ATOM 759 N N . LEU A 1 97 ? -5.641 -9.175 7.891 1.00 88.62 97 LEU A N 1
ATOM 760 C CA . LEU A 1 97 ? -5.366 -8.197 6.838 1.00 88.62 97 LEU A CA 1
ATOM 761 C C . LEU A 1 97 ? -3.861 -7.977 6.647 1.00 88.62 97 LEU A C 1
ATOM 763 O O . LEU A 1 97 ? -3.365 -8.087 5.527 1.00 88.62 97 LEU A O 1
ATOM 767 N N . VAL A 1 98 ? -3.121 -7.717 7.729 1.00 89.31 98 VAL A N 1
ATOM 768 C CA . VAL A 1 98 ? -1.663 -7.508 7.683 1.00 89.31 98 VAL A CA 1
ATOM 769 C C . VAL A 1 98 ? -0.951 -8.788 7.262 1.00 89.31 98 VAL A C 1
ATOM 771 O O . VAL A 1 98 ? -0.103 -8.755 6.374 1.00 89.31 98 VAL A O 1
ATOM 774 N N . GLY A 1 99 ? -1.314 -9.923 7.861 1.00 88.38 99 GLY A N 1
ATOM 775 C CA . GLY A 1 99 ? -0.758 -11.229 7.524 1.00 88.38 99 GLY A CA 1
ATOM 776 C C . GLY A 1 99 ? -1.077 -11.632 6.088 1.00 88.38 99 GLY A C 1
ATOM 777 O O . GLY A 1 99 ? -0.188 -12.082 5.374 1.00 88.38 99 GLY A O 1
ATOM 778 N N . GLY A 1 100 ? -2.307 -11.400 5.626 1.00 86.12 100 GLY A N 1
ATOM 779 C CA . GLY A 1 100 ? -2.720 -11.641 4.245 1.00 86.12 100 GLY A CA 1
ATOM 780 C C . GLY A 1 100 ? -1.914 -10.811 3.250 1.00 86.12 100 GLY A C 1
ATOM 781 O O . GLY A 1 100 ? -1.384 -11.365 2.289 1.00 86.12 100 GLY A O 1
ATOM 782 N N . LEU A 1 101 ? -1.738 -9.511 3.512 1.00 84.94 101 LEU A N 1
ATOM 783 C CA . LEU A 1 101 ? -0.878 -8.647 2.702 1.00 84.94 101 LEU A CA 1
ATOM 784 C C . LEU A 1 101 ? 0.582 -9.108 2.735 1.00 84.94 101 LEU A C 1
ATOM 786 O O . LEU A 1 101 ? 1.197 -9.189 1.680 1.00 84.94 101 LEU A O 1
ATOM 790 N N . ALA A 1 102 ? 1.130 -9.455 3.902 1.00 84.50 102 ALA A N 1
ATOM 791 C CA . ALA A 1 102 ? 2.508 -9.926 4.034 1.00 84.50 102 ALA A CA 1
ATOM 792 C C . ALA A 1 102 ? 2.748 -11.258 3.306 1.00 84.50 102 ALA A C 1
ATOM 794 O O . ALA A 1 102 ? 3.786 -11.432 2.673 1.00 84.50 102 ALA A O 1
ATOM 795 N N . VAL A 1 103 ? 1.786 -12.185 3.341 1.00 83.31 103 VAL A N 1
ATOM 796 C CA . VAL A 1 103 ? 1.841 -13.449 2.591 1.00 83.31 103 VAL A CA 1
ATOM 797 C C . 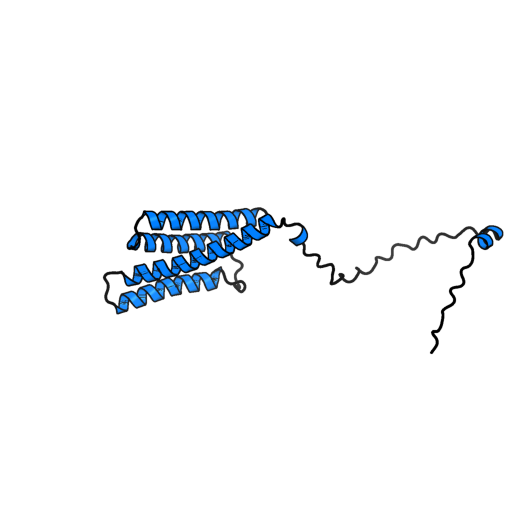VAL A 1 103 ? 1.724 -13.189 1.092 1.00 83.31 103 VAL A C 1
ATOM 799 O O . VAL A 1 103 ? 2.499 -13.750 0.317 1.00 83.31 103 VAL A O 1
ATOM 802 N N . LEU A 1 104 ? 0.815 -12.307 0.667 1.00 79.12 104 LEU A N 1
ATOM 803 C CA . LEU A 1 104 ? 0.709 -11.867 -0.726 1.00 79.12 104 LEU A CA 1
ATOM 804 C C . LEU A 1 104 ? 2.046 -11.272 -1.201 1.00 79.12 104 LEU A C 1
ATOM 806 O O . LEU A 1 104 ? 2.553 -11.596 -2.270 1.00 79.12 104 LEU A O 1
ATOM 810 N N . TRP A 1 105 ? 2.686 -10.476 -0.352 1.00 78.00 105 TRP A N 1
ATOM 811 C CA . TRP A 1 105 ? 3.998 -9.904 -0.615 1.00 78.00 105 TRP A CA 1
ATOM 812 C C . TRP A 1 105 ? 5.101 -10.972 -0.681 1.00 78.00 105 TRP A C 1
ATOM 814 O O . TRP A 1 105 ? 5.857 -11.025 -1.646 1.00 78.00 105 TRP A O 1
ATOM 824 N N . GLY A 1 106 ? 5.164 -11.888 0.286 1.00 72.19 106 GLY A N 1
ATOM 825 C CA . GLY A 1 106 ? 6.153 -12.969 0.319 1.00 72.19 106 GLY A CA 1
ATOM 826 C C . GLY A 1 106 ? 6.007 -13.977 -0.826 1.00 72.19 106 GLY A C 1
ATOM 827 O O . GLY A 1 106 ? 6.995 -14.577 -1.244 1.00 72.19 106 GLY A O 1
ATOM 828 N N . THR A 1 107 ? 4.798 -14.138 -1.364 1.00 68.12 107 THR A N 1
ATOM 829 C CA . THR A 1 107 ? 4.522 -15.026 -2.504 1.00 68.12 107 THR A CA 1
ATOM 830 C C . THR A 1 107 ? 4.839 -14.378 -3.850 1.00 68.12 107 THR A C 1
ATOM 832 O O . THR A 1 107 ? 5.370 -15.065 -4.721 1.00 68.12 107 THR A O 1
ATOM 835 N N . PHE A 1 108 ? 4.577 -13.076 -4.018 1.00 65.00 108 PHE A N 1
ATOM 836 C CA . PHE A 1 108 ? 4.733 -12.386 -5.307 1.00 65.00 108 PHE A CA 1
ATOM 837 C C . PHE A 1 108 ? 5.997 -11.523 -5.440 1.00 65.00 108 PHE A C 1
ATOM 839 O O . PHE A 1 108 ? 6.506 -11.372 -6.549 1.00 65.00 108 PHE A O 1
ATOM 846 N N . ALA A 1 109 ? 6.513 -10.956 -4.347 1.00 59.12 109 ALA A N 1
ATOM 847 C CA . ALA A 1 109 ? 7.657 -10.037 -4.350 1.00 59.12 109 ALA A CA 1
ATOM 848 C C . ALA A 1 109 ? 8.977 -10.682 -3.886 1.00 59.12 109 ALA A C 1
ATOM 850 O O . ALA A 1 109 ? 10.034 -10.059 -3.989 1.00 59.12 109 ALA A O 1
ATOM 851 N N . SER A 1 110 ? 8.955 -11.926 -3.390 1.00 46.62 110 SER A N 1
ATOM 852 C CA . SER A 1 110 ? 10.181 -12.619 -2.982 1.00 46.62 110 SER A CA 1
ATOM 853 C C . SER A 1 110 ? 11.050 -12.992 -4.199 1.00 46.62 110 SER A C 1
ATOM 855 O O . SER A 1 110 ? 10.549 -13.655 -5.111 1.00 46.62 110 SER A O 1
ATOM 857 N N . PRO A 1 111 ? 12.370 -12.692 -4.192 1.00 48.22 111 PRO A N 1
ATOM 858 C CA . PRO A 1 111 ? 13.313 -13.095 -5.245 1.00 48.22 111 PRO A CA 1
ATOM 859 C C . PRO A 1 111 ? 13.419 -14.618 -5.432 1.00 48.22 111 PRO A C 1
ATOM 861 O O . PRO A 1 111 ? 14.035 -15.090 -6.383 1.00 48.22 111 PRO A O 1
ATOM 864 N N . ARG A 1 112 ? 12.842 -15.398 -4.506 1.00 46.03 112 ARG A N 1
ATOM 865 C CA . ARG A 1 112 ? 12.833 -16.864 -4.503 1.00 46.03 112 ARG A CA 1
ATOM 866 C C . ARG A 1 112 ? 11.481 -17.470 -4.898 1.00 46.03 112 ARG A C 1
ATOM 868 O O . ARG A 1 112 ? 11.274 -18.668 -4.688 1.00 46.03 112 ARG A O 1
ATOM 875 N N . ALA A 1 113 ? 10.550 -16.669 -5.416 1.00 46.88 113 ALA A N 1
ATOM 876 C CA . ALA A 1 113 ? 9.269 -17.164 -5.896 1.00 46.88 113 ALA A CA 1
ATOM 877 C C . ALA A 1 113 ? 9.490 -18.119 -7.082 1.00 46.88 113 ALA A C 1
ATOM 879 O O . ALA A 1 113 ? 10.024 -17.744 -8.121 1.00 46.88 113 ALA A O 1
ATOM 880 N N . ARG A 1 114 ? 9.070 -19.381 -6.921 1.00 48.69 114 ARG A N 1
ATOM 881 C CA . ARG A 1 114 ? 9.174 -20.441 -7.944 1.00 48.69 114 ARG A CA 1
ATOM 882 C C . ARG A 1 114 ? 8.275 -20.199 -9.166 1.00 48.69 114 ARG A C 1
ATOM 884 O O . ARG A 1 114 ? 8.333 -20.967 -10.119 1.00 48.69 114 ARG A O 1
ATOM 891 N N . VAL A 1 115 ? 7.435 -19.164 -9.127 1.00 53.50 115 VAL A N 1
ATOM 892 C CA . VAL A 1 115 ? 6.515 -18.788 -10.200 1.00 53.50 115 VAL A CA 1
ATOM 893 C C . VAL A 1 115 ? 6.991 -17.455 -10.767 1.00 53.50 115 VAL A C 1
ATOM 895 O O . VAL A 1 115 ? 6.879 -16.422 -10.110 1.00 53.50 115 VAL A O 1
ATOM 898 N N . ALA A 1 116 ? 7.537 -17.479 -11.981 1.00 51.94 116 ALA A N 1
ATOM 899 C CA . ALA A 1 116 ? 7.854 -16.274 -12.736 1.00 51.94 116 ALA A CA 1
ATOM 900 C C . ALA A 1 116 ? 6.539 -15.600 -13.148 1.00 51.94 116 ALA A C 1
ATOM 902 O O . ALA A 1 116 ? 5.989 -15.885 -14.211 1.00 51.94 116 ALA A O 1
ATOM 903 N N . LEU A 1 117 ? 5.976 -14.764 -12.273 1.00 53.09 117 LEU A N 1
ATOM 904 C CA . LEU A 1 117 ? 4.787 -14.010 -12.638 1.00 53.09 117 LEU A CA 1
ATOM 905 C C . LEU A 1 117 ? 5.144 -12.922 -13.656 1.00 53.09 117 LEU A C 1
ATOM 907 O O . LEU A 1 117 ? 6.134 -12.207 -13.468 1.00 53.09 117 LEU A O 1
ATOM 911 N N . PRO A 1 118 ? 4.324 -12.751 -14.710 1.00 63.53 118 PRO A N 1
ATOM 912 C CA . PRO A 1 118 ? 4.472 -11.639 -15.635 1.00 63.53 118 PRO A CA 1
ATOM 913 C C . PRO A 1 118 ? 4.394 -10.319 -14.863 1.00 63.53 118 PRO A C 1
ATOM 915 O O . PRO A 1 118 ? 3.661 -10.208 -13.879 1.00 63.53 118 PRO A O 1
ATOM 918 N N . VAL A 1 119 ? 5.123 -9.303 -15.335 1.00 66.94 119 VAL A N 1
ATOM 919 C CA . VAL A 1 119 ? 5.217 -7.960 -14.722 1.00 66.94 119 VAL A CA 1
ATOM 920 C C . VAL A 1 119 ? 3.842 -7.407 -14.319 1.00 66.94 119 VAL A C 1
ATOM 922 O O . VAL A 1 119 ? 3.702 -6.785 -13.268 1.00 66.94 119 VAL A O 1
AT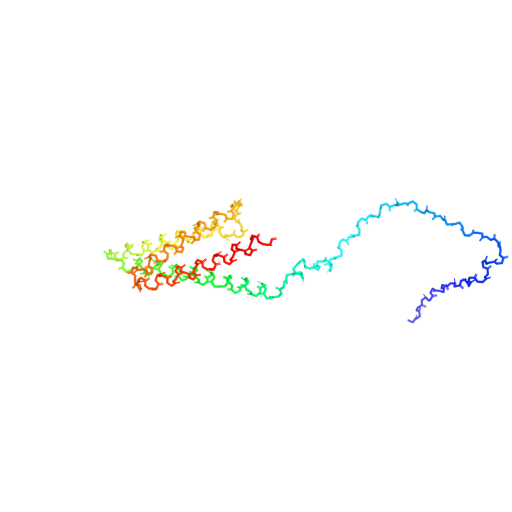OM 925 N N . PHE A 1 120 ? 2.812 -7.715 -15.109 1.00 69.69 120 PHE A N 1
ATOM 926 C CA . PHE A 1 120 ? 1.423 -7.358 -14.846 1.00 69.69 120 PHE A CA 1
ATOM 927 C C . PHE A 1 120 ? 0.885 -7.866 -13.496 1.00 69.69 120 PHE A C 1
ATOM 929 O O . PHE A 1 120 ? 0.244 -7.107 -12.773 1.00 69.69 120 PHE A O 1
ATOM 936 N N . GLY A 1 121 ? 1.181 -9.112 -13.109 1.00 70.94 121 GLY A N 1
ATOM 937 C CA . GLY A 1 121 ? 0.702 -9.691 -11.849 1.00 70.94 121 GLY A CA 1
ATOM 938 C C . GLY A 1 121 ? 1.228 -8.945 -10.622 1.00 70.94 121 GLY A C 1
ATOM 939 O O . GLY A 1 121 ? 0.484 -8.690 -9.678 1.00 70.94 121 GLY A O 1
ATOM 940 N N . ILE A 1 122 ? 2.485 -8.501 -10.672 1.00 73.75 122 ILE A N 1
ATOM 941 C CA . ILE A 1 122 ? 3.111 -7.721 -9.595 1.00 73.75 122 ILE A CA 1
ATOM 942 C C . ILE A 1 122 ? 2.454 -6.339 -9.472 1.00 73.75 122 ILE A C 1
ATOM 944 O O . ILE A 1 122 ? 2.198 -5.873 -8.362 1.00 73.75 122 ILE A O 1
ATOM 948 N N . VAL A 1 123 ? 2.144 -5.688 -10.599 1.00 78.06 123 VAL A N 1
ATOM 949 C CA . VAL A 1 123 ? 1.465 -4.381 -10.592 1.00 78.06 123 VAL A CA 1
ATOM 950 C C . VAL A 1 123 ? 0.057 -4.505 -10.017 1.00 78.06 123 VAL A C 1
ATOM 952 O O . VAL A 1 123 ? -0.310 -3.701 -9.167 1.00 78.06 123 VAL A O 1
ATOM 955 N N . VAL A 1 124 ? -0.709 -5.528 -10.410 1.00 80.31 124 VAL A N 1
ATOM 956 C CA . VAL A 1 124 ? -2.061 -5.762 -9.873 1.00 80.31 124 VAL A CA 1
ATOM 957 C C . VAL A 1 124 ? -2.024 -5.951 -8.356 1.00 80.31 124 VAL A C 1
ATOM 959 O O . VAL A 1 124 ? -2.790 -5.304 -7.644 1.00 80.31 124 VAL A O 1
ATOM 962 N N . VAL A 1 125 ? -1.095 -6.767 -7.846 1.00 80.56 125 VAL A N 1
ATOM 963 C CA . VAL A 1 125 ? -0.912 -6.965 -6.399 1.00 80.56 125 VAL A CA 1
ATOM 964 C C . VAL A 1 125 ? -0.608 -5.643 -5.696 1.00 80.56 125 VAL A C 1
ATOM 966 O O . VAL A 1 125 ? -1.227 -5.340 -4.678 1.00 80.56 125 VAL A O 1
ATOM 969 N N . LYS A 1 126 ? 0.287 -4.820 -6.255 1.00 83.94 126 LYS A N 1
ATOM 970 C CA . LYS A 1 126 ? 0.598 -3.495 -5.701 1.00 83.94 126 LYS A CA 1
ATOM 971 C C . LYS A 1 126 ? -0.610 -2.563 -5.707 1.00 83.94 126 LYS A C 1
ATOM 973 O O . LYS A 1 126 ? -0.849 -1.897 -4.708 1.00 83.94 126 LYS A O 1
ATOM 978 N N . VAL A 1 127 ? -1.381 -2.526 -6.792 1.00 84.88 127 VAL A N 1
ATOM 979 C CA . VAL A 1 127 ? -2.586 -1.687 -6.891 1.00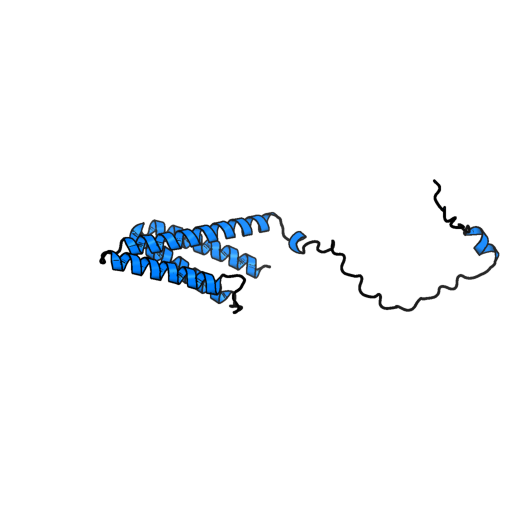 84.88 127 VAL A CA 1
ATOM 980 C C . VAL A 1 127 ? -3.621 -2.095 -5.845 1.00 84.88 127 VAL A C 1
ATOM 982 O O . VAL A 1 127 ? -4.162 -1.228 -5.166 1.00 84.88 127 VAL A O 1
ATOM 985 N N . ILE A 1 128 ? -3.858 -3.397 -5.664 1.00 85.81 128 ILE A N 1
ATOM 986 C CA . ILE A 1 128 ? -4.784 -3.901 -4.640 1.00 85.81 128 ILE A CA 1
ATOM 987 C C . ILE A 1 128 ? -4.279 -3.544 -3.239 1.00 85.81 128 ILE A C 1
ATOM 989 O O . ILE A 1 128 ? -5.046 -3.040 -2.422 1.00 85.81 128 ILE A O 1
ATOM 993 N N . ALA A 1 129 ? -2.991 -3.763 -2.966 1.00 86.19 129 ALA A N 1
ATOM 994 C CA . ALA A 1 129 ? -2.392 -3.490 -1.666 1.00 86.19 129 ALA A CA 1
ATOM 995 C C . ALA A 1 129 ? -2.457 -1.988 -1.324 1.00 86.19 129 ALA A C 1
ATOM 997 O O . ALA A 1 129 ? -3.034 -1.602 -0.305 1.00 86.19 129 ALA A O 1
ATOM 998 N N . PHE A 1 130 ? -1.959 -1.121 -2.210 1.00 87.06 130 PHE A N 1
ATOM 999 C CA . PHE A 1 130 ? -2.020 0.328 -2.012 1.00 87.06 130 PHE A CA 1
ATOM 1000 C C . PHE A 1 130 ? -3.458 0.848 -1.972 1.00 87.06 130 PHE A C 1
ATOM 1002 O O . PHE A 1 130 ? -3.752 1.735 -1.174 1.00 87.06 130 PHE A O 1
ATOM 1009 N N . GLY A 1 131 ? -4.369 0.275 -2.762 1.00 84.94 131 GLY A N 1
ATOM 1010 C CA . GLY A 1 131 ? -5.797 0.581 -2.694 1.00 84.94 131 GLY A CA 1
ATOM 1011 C C . GLY A 1 131 ? -6.390 0.262 -1.321 1.00 84.94 131 GLY A C 1
ATOM 1012 O O . GLY A 1 131 ? -7.092 1.095 -0.751 1.00 84.94 131 GLY A O 1
ATOM 1013 N N . ALA A 1 132 ? -6.046 -0.890 -0.738 1.00 85.94 132 ALA A N 1
ATOM 1014 C CA . ALA A 1 132 ? -6.460 -1.252 0.615 1.00 85.94 132 ALA A CA 1
ATOM 1015 C C . ALA A 1 132 ? -5.897 -0.284 1.672 1.00 85.94 132 ALA A C 1
ATOM 1017 O O . ALA A 1 132 ? -6.636 0.158 2.548 1.00 85.94 132 ALA A O 1
ATOM 1018 N N . GLY A 1 133 ? -4.622 0.109 1.561 1.00 83.06 133 GLY A N 1
ATOM 1019 C CA . GLY A 1 133 ? -4.022 1.120 2.441 1.00 83.06 133 GLY A CA 1
ATOM 1020 C C . GLY A 1 133 ? -4.662 2.502 2.309 1.00 83.06 133 GLY A C 1
ATOM 1021 O O . GLY A 1 133 ? -4.902 3.160 3.317 1.00 83.06 133 GLY A O 1
ATOM 1022 N N . ALA A 1 134 ? -4.990 2.928 1.087 1.00 86.12 134 ALA A N 1
ATOM 1023 C CA . ALA A 1 134 ? -5.672 4.195 0.834 1.00 86.12 134 ALA A CA 1
ATOM 1024 C C . ALA A 1 134 ? -7.096 4.199 1.411 1.00 86.12 134 ALA A C 1
ATOM 1026 O O . ALA A 1 134 ? -7.497 5.182 2.030 1.00 86.12 134 ALA A O 1
ATOM 1027 N N . LEU A 1 135 ? -7.842 3.097 1.265 1.00 85.19 135 LEU A N 1
ATOM 1028 C CA . LEU A 1 135 ? -9.174 2.934 1.860 1.00 85.19 135 LEU A CA 1
ATOM 1029 C C . LEU A 1 135 ? -9.120 2.910 3.391 1.00 85.19 135 LEU A C 1
ATOM 1031 O O . LEU A 1 135 ? -9.928 3.565 4.048 1.00 85.19 135 LEU A O 1
ATOM 1035 N N . ALA A 1 136 ? -8.142 2.210 3.963 1.00 84.25 136 ALA A N 1
ATOM 1036 C CA . ALA A 1 136 ? -7.906 2.222 5.400 1.00 84.25 136 ALA A CA 1
ATOM 1037 C C . ALA A 1 136 ? -7.584 3.641 5.900 1.00 84.25 136 ALA A C 1
ATOM 1039 O O . ALA A 1 136 ? -8.176 4.112 6.871 1.00 84.25 136 ALA A O 1
ATOM 1040 N N . LEU A 1 137 ? -6.708 4.365 5.194 1.00 86.50 137 LEU A N 1
ATOM 1041 C CA . LEU A 1 137 ? -6.360 5.742 5.534 1.00 86.50 137 LEU A CA 1
ATOM 1042 C C . LEU A 1 137 ? -7.552 6.693 5.377 1.00 86.50 137 LEU A C 1
ATOM 1044 O O . LEU A 1 137 ? -7.710 7.594 6.195 1.00 86.50 137 LEU A O 1
ATOM 1048 N N . TRP A 1 138 ? -8.427 6.471 4.395 1.00 85.31 138 TRP A N 1
ATOM 1049 C CA . TRP A 1 138 ? -9.663 7.239 4.238 1.00 85.31 138 TRP A CA 1
ATOM 1050 C C . TRP A 1 138 ? -10.541 7.138 5.485 1.00 85.31 138 TRP A C 1
ATOM 1052 O O . TRP A 1 138 ? -11.062 8.147 5.957 1.00 85.31 138 TRP A O 1
ATOM 1062 N N . GLY A 1 139 ? -10.675 5.931 6.040 1.00 82.44 139 GLY A N 1
ATOM 1063 C CA . GLY A 1 139 ? -11.488 5.684 7.227 1.00 82.44 139 GLY A CA 1
ATOM 1064 C C . GLY A 1 139 ? -10.953 6.324 8.510 1.00 82.44 139 GLY A C 1
ATOM 1065 O O . GLY A 1 139 ? -11.718 6.453 9.460 1.00 82.44 139 GLY A O 1
ATOM 1066 N N . VAL A 1 140 ? -9.678 6.735 8.555 1.00 83.94 140 VAL A N 1
ATOM 1067 C CA . VAL A 1 140 ? -9.058 7.268 9.781 1.00 83.94 140 VAL A CA 1
ATOM 1068 C C . VAL A 1 140 ? -8.525 8.694 9.651 1.00 83.94 140 VAL A C 1
ATOM 1070 O O . VAL A 1 140 ? -8.759 9.522 10.524 1.00 83.94 140 VAL A O 1
ATOM 1073 N N . GLY A 1 141 ? -7.779 8.981 8.586 1.00 77.38 141 GLY A N 1
ATOM 1074 C CA . GLY A 1 141 ? -7.131 10.273 8.333 1.00 77.38 141 GLY A CA 1
ATOM 1075 C C . GLY A 1 141 ? -7.909 11.182 7.379 1.00 77.38 141 GLY A C 1
ATOM 1076 O O . GLY A 1 141 ? -7.487 12.309 7.124 1.00 77.38 141 GLY A O 1
ATOM 1077 N N . GLY A 1 142 ? -9.034 10.704 6.843 1.00 84.31 142 GLY A N 1
ATOM 1078 C CA . GLY A 1 142 ? -9.883 11.449 5.923 1.00 84.31 142 GLY A CA 1
ATOM 1079 C C . GLY A 1 142 ? -9.411 11.428 4.459 1.00 84.31 142 GLY A C 1
ATOM 1080 O O . GLY A 1 142 ? -8.355 10.881 4.120 1.00 84.31 142 GLY A O 1
ATOM 1081 N N . PRO A 1 143 ? -10.204 12.035 3.558 1.00 83.81 143 PRO A N 1
ATOM 1082 C CA . PRO A 1 143 ? -10.047 11.879 2.111 1.00 83.81 143 PRO A CA 1
ATOM 1083 C C . PRO A 1 143 ? -8.768 12.517 1.557 1.00 83.81 143 PRO A C 1
ATOM 1085 O O . PRO A 1 143 ? -8.196 12.011 0.594 1.00 83.81 143 PRO A O 1
ATOM 1088 N N . VAL A 1 144 ? -8.285 13.605 2.167 1.00 86.00 144 VAL A N 1
ATOM 1089 C CA . VAL A 1 144 ? -7.075 14.307 1.706 1.00 86.00 144 VAL A CA 1
ATOM 1090 C C . VAL A 1 144 ? -5.833 13.441 1.915 1.00 86.00 144 VAL A C 1
ATOM 1092 O O . VAL A 1 144 ? -5.046 13.268 0.987 1.00 86.00 144 VAL A O 1
ATOM 1095 N N . ALA A 1 145 ? -5.680 12.844 3.101 1.00 82.38 145 ALA A N 1
ATOM 1096 C CA . ALA A 1 145 ? -4.554 11.964 3.406 1.00 82.38 145 ALA A CA 1
ATOM 1097 C C . ALA A 1 145 ? -4.558 10.718 2.505 1.00 82.38 145 ALA A C 1
ATOM 1099 O O . ALA A 1 145 ? -3.521 10.354 1.946 1.00 82.38 145 ALA A O 1
ATOM 1100 N N . ALA A 1 146 ? -5.736 10.117 2.298 1.00 84.06 146 ALA A N 1
ATOM 1101 C CA . ALA A 1 146 ? -5.921 8.998 1.375 1.00 84.06 146 ALA A CA 1
ATOM 1102 C C . ALA A 1 146 ? -5.538 9.363 -0.068 1.00 84.06 146 ALA A C 1
ATOM 1104 O O . ALA A 1 146 ? -4.822 8.606 -0.724 1.00 84.06 146 ALA A O 1
ATOM 1105 N N . GLY A 1 147 ? -5.963 10.539 -0.541 1.00 82.50 147 GLY A N 1
ATOM 1106 C CA . GLY A 1 147 ? -5.629 11.046 -1.870 1.00 82.50 147 GLY A CA 1
ATOM 1107 C C . GLY A 1 147 ? -4.127 11.253 -2.061 1.00 82.50 147 GLY A C 1
ATOM 1108 O O . GLY A 1 147 ? -3.566 10.766 -3.040 1.00 82.50 147 GLY A O 1
ATOM 1109 N N . VAL A 1 148 ? -3.454 11.907 -1.107 1.00 88.69 148 VAL A N 1
ATOM 1110 C CA . VAL A 1 148 ? -1.995 12.113 -1.157 1.00 88.69 148 VAL A CA 1
ATOM 1111 C C . VAL A 1 148 ? -1.263 10.774 -1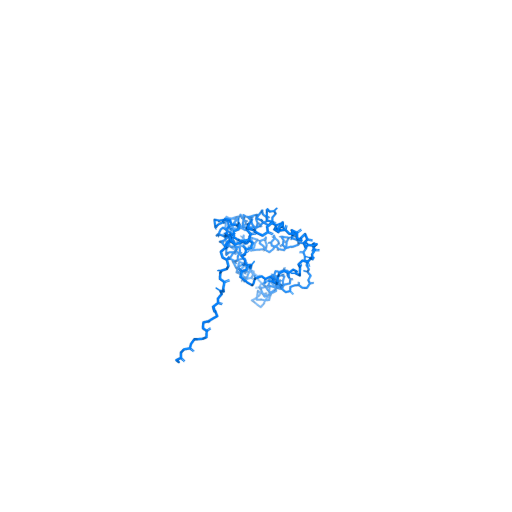.204 1.00 88.69 148 VAL A C 1
ATOM 1113 O O . VAL A 1 148 ? -0.424 10.570 -2.078 1.00 88.69 148 VAL A O 1
ATOM 1116 N N . PHE A 1 149 ? -1.612 9.834 -0.325 1.00 87.75 149 PHE A N 1
ATOM 1117 C CA . PHE A 1 149 ? -0.997 8.508 -0.310 1.00 87.75 149 PHE A CA 1
ATOM 1118 C C . PHE A 1 149 ? -1.179 7.769 -1.644 1.00 87.75 149 PHE A C 1
ATOM 1120 O O . PHE A 1 149 ? -0.209 7.254 -2.203 1.00 87.75 149 PHE A O 1
ATOM 1127 N N . ALA A 1 150 ? -2.400 7.766 -2.187 1.00 86.69 150 ALA A N 1
ATOM 1128 C CA . ALA A 1 150 ? -2.707 7.117 -3.456 1.00 86.69 150 ALA A CA 1
ATOM 1129 C C . ALA A 1 150 ? -1.909 7.717 -4.623 1.00 86.69 150 ALA A C 1
ATOM 1131 O O . ALA A 1 150 ? -1.369 6.975 -5.443 1.00 86.69 150 ALA A O 1
ATOM 1132 N N . VAL A 1 151 ? -1.782 9.048 -4.681 1.00 89.38 151 VAL A N 1
ATOM 1133 C CA . VAL A 1 151 ? -1.008 9.739 -5.723 1.00 89.38 151 VAL A CA 1
ATOM 1134 C C . VAL A 1 151 ? 0.477 9.395 -5.623 1.00 89.38 151 VAL A C 1
ATOM 1136 O O . VAL A 1 151 ? 1.083 9.022 -6.626 1.00 89.38 151 VAL A O 1
ATOM 1139 N N . VAL A 1 152 ? 1.068 9.463 -4.427 1.00 89.06 152 VAL A N 1
ATOM 1140 C CA . VAL A 1 152 ? 2.497 9.162 -4.226 1.00 89.06 152 VAL A CA 1
ATOM 1141 C C . VAL A 1 152 ? 2.792 7.698 -4.582 1.00 89.06 152 VAL A C 1
ATOM 1143 O O . VAL A 1 152 ? 3.773 7.414 -5.274 1.00 89.06 152 VAL A O 1
ATOM 1146 N N . ALA A 1 153 ? 1.910 6.772 -4.193 1.00 87.06 153 ALA A N 1
ATOM 1147 C CA . ALA A 1 153 ? 2.018 5.362 -4.560 1.00 87.06 153 ALA A CA 1
ATOM 1148 C C . ALA A 1 153 ? 1.905 5.134 -6.072 1.00 87.06 153 ALA A C 1
ATOM 1150 O O . ALA A 1 153 ? 2.725 4.415 -6.649 1.00 87.06 153 ALA A O 1
ATOM 1151 N N . ALA A 1 154 ? 0.948 5.788 -6.735 1.00 86.62 154 ALA A N 1
ATOM 1152 C CA . ALA A 1 154 ? 0.775 5.694 -8.180 1.00 86.62 154 ALA A CA 1
ATOM 1153 C C . ALA A 1 154 ? 2.007 6.207 -8.939 1.00 86.62 154 ALA A C 1
ATOM 1155 O O . ALA A 1 154 ? 2.481 5.538 -9.858 1.00 86.62 154 ALA A O 1
ATOM 1156 N N . VAL A 1 155 ? 2.573 7.347 -8.525 1.00 87.75 155 VAL A N 1
ATOM 1157 C CA . VAL A 1 155 ? 3.798 7.906 -9.118 1.00 87.75 155 VAL A CA 1
ATOM 1158 C C . VAL A 1 155 ? 4.975 6.943 -8.952 1.00 87.75 155 VAL A C 1
ATOM 1160 O O . VAL A 1 155 ? 5.682 6.668 -9.920 1.00 87.75 155 VAL A O 1
ATOM 1163 N N . SER A 1 156 ? 5.162 6.369 -7.761 1.00 87.19 156 SER A N 1
ATOM 1164 C CA . SER A 1 156 ? 6.277 5.450 -7.505 1.00 87.19 156 SER A CA 1
ATOM 1165 C C . SER A 1 156 ? 6.187 4.154 -8.327 1.00 87.19 156 SER A C 1
ATOM 1167 O O . SER A 1 156 ? 7.187 3.661 -8.874 1.00 87.19 156 SER A O 1
ATOM 1169 N N . VAL A 1 157 ? 4.972 3.618 -8.486 1.00 85.12 157 VAL A N 1
ATOM 1170 C CA . VAL A 1 157 ? 4.706 2.463 -9.357 1.00 85.12 157 VAL A CA 1
ATOM 1171 C C . VAL A 1 157 ? 4.925 2.827 -10.826 1.00 85.12 157 VAL A C 1
ATOM 1173 O O . VAL A 1 157 ? 5.543 2.049 -11.558 1.00 85.12 157 VAL A O 1
ATOM 1176 N N . ALA A 1 158 ? 4.485 4.012 -11.257 1.00 84.31 158 ALA A N 1
ATOM 1177 C CA . ALA A 1 158 ? 4.676 4.486 -12.622 1.00 84.31 158 ALA A CA 1
ATOM 1178 C C . ALA A 1 158 ? 6.166 4.597 -12.972 1.00 84.31 158 ALA A C 1
ATOM 1180 O O . ALA A 1 158 ? 6.586 4.008 -13.964 1.00 84.31 158 ALA A O 1
ATOM 1181 N N . ILE A 1 159 ? 6.979 5.251 -12.132 1.00 84.12 159 ILE A N 1
ATOM 1182 C CA . ILE A 1 159 ? 8.437 5.371 -12.331 1.00 84.12 159 ILE A CA 1
ATOM 1183 C C . ILE A 1 159 ? 9.074 3.988 -12.504 1.00 84.12 159 ILE A C 1
ATOM 1185 O O . ILE A 1 159 ? 9.792 3.752 -13.475 1.00 84.12 159 ILE A O 1
ATOM 1189 N N . THR A 1 160 ? 8.758 3.049 -11.608 1.00 82.94 160 THR A N 1
ATOM 1190 C CA . THR A 1 160 ? 9.274 1.670 -11.681 1.00 82.94 160 THR A CA 1
ATOM 1191 C C . THR A 1 160 ? 8.908 0.995 -13.004 1.00 82.94 160 THR A C 1
ATOM 1193 O O . THR A 1 160 ? 9.739 0.335 -13.625 1.00 82.94 160 THR A O 1
ATOM 1196 N N . THR A 1 161 ? 7.662 1.166 -13.445 1.00 80.88 161 THR A N 1
ATOM 1197 C CA . THR A 1 161 ? 7.139 0.538 -14.663 1.00 80.88 161 THR A CA 1
ATOM 1198 C C . THR A 1 161 ? 7.781 1.138 -15.914 1.00 80.88 161 THR A C 1
ATOM 1200 O O . THR A 1 161 ? 8.194 0.396 -16.800 1.00 80.88 161 THR A O 1
ATOM 1203 N N . PHE A 1 162 ? 7.931 2.465 -15.967 1.00 81.56 162 PHE A N 1
ATOM 1204 C CA . PHE A 1 162 ? 8.569 3.159 -17.085 1.00 81.56 162 PHE A CA 1
ATOM 1205 C C . PHE A 1 162 ? 10.045 2.796 -17.232 1.00 81.56 162 PHE A C 1
ATOM 1207 O O . PHE A 1 162 ? 10.486 2.536 -18.348 1.00 81.56 162 PHE A O 1
ATOM 1214 N N . VAL A 1 163 ? 10.799 2.744 -16.129 1.00 77.44 163 VAL A N 1
ATOM 1215 C CA . VAL A 1 163 ? 12.214 2.344 -16.169 1.00 77.44 163 VAL A CA 1
ATOM 1216 C C . VAL A 1 163 ? 12.346 0.906 -16.665 1.00 77.44 163 VAL A C 1
ATOM 1218 O O . VAL A 1 163 ? 13.157 0.632 -17.541 1.00 77.44 163 VAL A O 1
ATOM 1221 N N . ARG A 1 164 ? 11.502 -0.007 -16.171 1.00 71.75 164 ARG A N 1
ATOM 1222 C CA . ARG A 1 164 ? 11.545 -1.423 -16.562 1.00 71.75 164 ARG A CA 1
ATOM 1223 C C . ARG A 1 164 ? 11.118 -1.683 -18.008 1.00 71.75 164 ARG A C 1
ATOM 1225 O O . ARG A 1 164 ? 11.480 -2.710 -18.555 1.00 71.75 164 ARG A O 1
ATOM 1232 N N . ALA A 1 165 ? 10.334 -0.788 -18.606 1.00 73.44 165 ALA A N 1
ATOM 1233 C CA . ALA A 1 165 ? 9.956 -0.864 -20.017 1.00 73.44 165 ALA A CA 1
ATOM 1234 C C . ALA A 1 165 ? 11.023 -0.283 -20.965 1.00 73.44 165 ALA A C 1
ATOM 1236 O O . ALA A 1 165 ? 10.907 -0.434 -22.179 1.00 73.44 165 ALA A O 1
ATOM 1237 N N . ARG A 1 166 ? 12.007 0.449 -20.426 1.00 65.88 166 ARG A N 1
ATOM 1238 C CA . ARG A 1 166 ? 13.058 1.154 -21.178 1.00 65.88 166 ARG A CA 1
ATOM 1239 C C . ARG A 1 166 ? 14.435 0.493 -21.072 1.00 65.88 166 ARG A C 1
ATOM 1241 O O . ARG A 1 166 ? 15.288 0.826 -21.890 1.00 65.88 166 ARG A O 1
ATOM 1248 N N . ALA A 1 167 ? 14.641 -0.344 -20.058 1.00 57.22 167 ALA A N 1
ATOM 1249 C CA . ALA A 1 167 ? 15.799 -1.220 -19.893 1.00 57.22 167 ALA A CA 1
ATOM 1250 C C . ALA A 1 167 ? 15.562 -2.540 -20.635 1.00 57.22 167 ALA A C 1
ATOM 1252 O O . ALA A 1 167 ? 16.535 -3.050 -21.222 1.00 57.22 167 ALA A O 1
#